Protein AF-A0AAD9N048-F1 (afdb_monomer_lite)

Structure (mmCIF, N/CA/C/O backbone):
data_AF-A0AAD9N048-F1
#
_entry.id   AF-A0AAD9N048-F1
#
loop_
_atom_site.group_PDB
_atom_site.id
_atom_site.type_symbol
_atom_site.label_atom_id
_atom_site.label_alt_id
_atom_site.label_comp_id
_atom_site.label_asym_id
_atom_site.label_entity_id
_atom_site.label_seq_id
_atom_site.pdbx_PDB_ins_code
_atom_site.Cartn_x
_atom_site.Cartn_y
_atom_site.Cartn_z
_atom_site.occupancy
_atom_site.B_iso_or_equiv
_atom_site.auth_seq_id
_atom_site.auth_comp_id
_atom_site.auth_asym_id
_atom_site.auth_atom_id
_atom_site.pdbx_PDB_model_num
ATOM 1 N N . MET A 1 1 ? -4.659 -3.203 32.272 1.00 51.00 1 MET A N 1
ATOM 2 C CA . MET A 1 1 ? -5.892 -2.497 31.863 1.00 51.00 1 MET A CA 1
ATOM 3 C C . MET A 1 1 ? -6.282 -3.015 30.488 1.00 51.00 1 MET A C 1
ATOM 5 O O . MET A 1 1 ? -5.542 -2.768 29.545 1.00 51.00 1 MET A O 1
ATOM 9 N N . GLY A 1 2 ? -7.346 -3.816 30.383 1.00 61.16 2 GLY A N 1
ATOM 10 C CA . GLY A 1 2 ? -7.866 -4.258 29.084 1.00 61.16 2 GLY A CA 1
ATOM 11 C C . GLY A 1 2 ? -8.593 -3.102 28.400 1.00 61.16 2 GLY A C 1
ATOM 12 O O . GLY A 1 2 ? -9.290 -2.348 29.076 1.00 61.16 2 GLY A O 1
ATOM 13 N N . GLN A 1 3 ? -8.408 -2.921 27.091 1.00 59.03 3 GLN A N 1
ATOM 14 C CA . GLN A 1 3 ? -9.273 -2.012 26.336 1.00 59.03 3 GLN A CA 1
ATOM 15 C C . GLN A 1 3 ? -10.718 -2.536 26.373 1.00 59.03 3 GLN A C 1
ATOM 17 O O . GLN A 1 3 ? -10.909 -3.755 26.401 1.00 59.03 3 GLN A O 1
ATOM 22 N N . PRO A 1 4 ? -11.731 -1.653 26.360 1.00 72.19 4 PRO A N 1
ATOM 23 C CA . PRO A 1 4 ? -13.121 -2.082 26.308 1.00 72.19 4 PRO A CA 1
ATOM 24 C C . PRO A 1 4 ? -13.355 -2.906 25.036 1.00 72.19 4 PRO A C 1
ATOM 26 O O . PRO A 1 4 ? -13.042 -2.453 23.931 1.00 72.19 4 PRO A O 1
ATOM 29 N N . ILE A 1 5 ? -13.904 -4.112 25.194 1.00 76.25 5 ILE A N 1
ATOM 30 C CA . ILE A 1 5 ? -14.217 -5.049 24.098 1.00 76.25 5 ILE A CA 1
ATOM 31 C C . ILE A 1 5 ? -15.107 -4.374 23.037 1.00 76.25 5 ILE A C 1
ATOM 33 O O . ILE A 1 5 ? -14.958 -4.625 21.843 1.00 76.25 5 ILE A O 1
ATOM 37 N N . GLU A 1 6 ? -15.959 -3.440 23.461 1.00 79.75 6 GLU A N 1
ATOM 38 C CA . GLU A 1 6 ? -16.873 -2.677 22.606 1.00 79.75 6 GLU A CA 1
ATOM 39 C C . GLU A 1 6 ? -16.159 -1.858 21.518 1.00 79.75 6 GLU A C 1
ATOM 41 O O . GLU A 1 6 ? -16.573 -1.905 20.361 1.00 79.75 6 GLU A O 1
ATOM 46 N N . CYS A 1 7 ? -15.036 -1.197 21.835 1.00 83.12 7 CYS A N 1
ATOM 47 C CA . CYS A 1 7 ? -14.285 -0.404 20.847 1.00 83.12 7 CYS A CA 1
ATOM 48 C C . CYS A 1 7 ? -13.719 -1.284 19.729 1.00 83.12 7 CYS A C 1
ATOM 50 O O . CYS A 1 7 ? -13.661 -0.894 18.567 1.00 83.12 7 CYS A O 1
ATOM 52 N N . THR A 1 8 ? -13.318 -2.508 20.082 1.00 85.75 8 THR A N 1
ATOM 53 C CA . THR A 1 8 ? -12.708 -3.449 19.136 1.00 85.75 8 THR A CA 1
ATOM 54 C C . THR A 1 8 ? -13.730 -3.945 18.115 1.00 85.75 8 THR A C 1
ATOM 56 O O . THR A 1 8 ? -13.414 -4.032 16.929 1.00 85.75 8 THR A O 1
ATOM 59 N N . ASN A 1 9 ? -14.957 -4.230 18.559 1.00 89.50 9 ASN A N 1
ATOM 60 C CA . ASN A 1 9 ? -16.035 -4.664 17.671 1.00 89.50 9 ASN A CA 1
ATOM 61 C C . ASN A 1 9 ? -16.491 -3.520 16.757 1.00 89.50 9 ASN A C 1
ATOM 63 O O . ASN A 1 9 ? -16.526 -3.702 15.543 1.00 89.50 9 ASN A O 1
ATOM 67 N N . ALA A 1 10 ? -16.715 -2.324 17.315 1.00 91.75 10 ALA A N 1
ATOM 68 C CA . ALA A 1 10 ? -17.074 -1.144 16.528 1.00 91.75 10 ALA A CA 1
ATOM 69 C C . ALA A 1 10 ? -16.009 -0.816 15.469 1.00 91.75 10 ALA A C 1
ATOM 71 O O . ALA A 1 10 ? -16.332 -0.631 14.297 1.00 91.75 10 ALA A O 1
ATOM 72 N N . TYR A 1 11 ? -14.725 -0.828 15.852 1.00 91.50 11 TYR A N 1
ATOM 73 C CA . TYR A 1 11 ? -13.614 -0.629 14.920 1.00 91.50 11 TYR A CA 1
ATOM 74 C C . TYR A 1 11 ? -13.640 -1.637 13.773 1.00 91.50 11 TYR A C 1
ATOM 76 O O . TYR A 1 11 ? -13.488 -1.257 12.614 1.00 91.50 11 TYR A O 1
ATOM 84 N N . ARG A 1 12 ? -13.834 -2.921 14.089 1.00 91.81 12 ARG A N 1
ATOM 85 C CA . ARG A 1 12 ? -13.865 -3.989 13.090 1.00 91.81 12 ARG A CA 1
ATOM 86 C C . ARG A 1 12 ? -15.000 -3.784 12.089 1.00 91.81 12 ARG A C 1
ATOM 88 O O . ARG A 1 12 ? -14.755 -3.924 10.893 1.00 91.81 12 ARG A O 1
ATOM 95 N N . ASP A 1 13 ? -16.200 -3.461 12.556 1.00 95.50 13 ASP A N 1
ATOM 96 C CA . ASP A 1 13 ? -17.374 -3.314 11.692 1.00 95.50 13 ASP A CA 1
ATOM 97 C C . ASP A 1 13 ? -17.248 -2.082 10.783 1.00 95.50 13 ASP A C 1
ATOM 99 O O . ASP A 1 13 ? -17.471 -2.172 9.572 1.00 95.50 13 ASP A O 1
ATOM 103 N N . ILE A 1 14 ? -16.785 -0.955 11.335 1.00 96.31 14 ILE A N 1
ATOM 104 C CA . ILE A 1 14 ? -16.534 0.277 10.572 1.00 96.31 14 ILE A CA 1
ATOM 105 C C . ILE A 1 14 ? -15.411 0.059 9.555 1.00 96.31 14 ILE A C 1
ATOM 107 O O . ILE A 1 14 ? 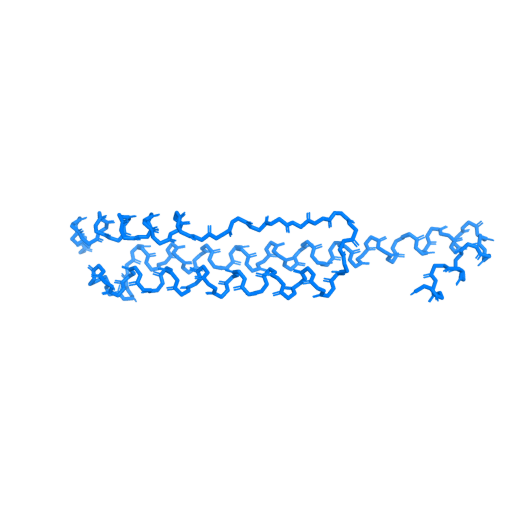-15.554 0.415 8.383 1.00 96.31 14 ILE A O 1
ATOM 111 N N . LEU A 1 15 ? -14.302 -0.559 9.975 1.00 94.19 15 LEU A N 1
ATOM 112 C CA . LEU A 1 15 ? -13.192 -0.864 9.080 1.00 94.19 15 LEU A CA 1
ATOM 113 C C . LEU A 1 15 ? -13.649 -1.783 7.950 1.00 94.19 15 LEU A C 1
ATOM 115 O O . LEU A 1 15 ? -13.349 -1.510 6.795 1.00 94.19 15 LEU A O 1
ATOM 119 N N . HIS A 1 16 ? -14.385 -2.850 8.261 1.00 95.38 16 HIS A N 1
ATOM 120 C CA . HIS A 1 16 ? -14.891 -3.776 7.253 1.00 95.38 16 HIS A CA 1
ATOM 121 C C . HIS A 1 16 ? -15.767 -3.055 6.223 1.00 95.38 16 HIS A C 1
ATOM 123 O O . HIS A 1 16 ? -15.580 -3.246 5.023 1.00 95.38 16 HIS A O 1
ATOM 129 N N . SER A 1 17 ? -16.670 -2.181 6.678 1.00 97.12 17 SER A N 1
ATOM 130 C CA . SER A 1 17 ? -17.493 -1.347 5.798 1.00 97.12 17 SER A CA 1
ATOM 131 C C . SER A 1 17 ? -16.629 -0.494 4.859 1.00 97.12 17 SER A C 1
ATOM 133 O O . SER A 1 17 ? -16.748 -0.608 3.639 1.00 97.12 17 SER A O 1
ATOM 135 N N . LYS A 1 18 ? -15.665 0.266 5.397 1.00 96.38 18 LYS A N 1
ATOM 136 C CA . LYS A 1 18 ? -14.767 1.116 4.593 1.00 96.38 18 LYS A CA 1
ATOM 137 C C . LYS A 1 18 ? -13.919 0.300 3.612 1.00 96.38 18 LYS A C 1
ATOM 139 O O . LYS A 1 18 ? -13.840 0.647 2.437 1.00 96.38 18 LYS A O 1
ATOM 144 N N . LEU A 1 19 ? -13.343 -0.820 4.048 1.00 93.88 19 LEU A N 1
ATOM 145 C CA . LEU A 1 19 ? -12.538 -1.688 3.183 1.00 93.88 19 LEU A CA 1
ATOM 146 C C . LEU A 1 19 ? -13.370 -2.333 2.071 1.00 93.88 19 LEU A C 1
ATOM 148 O O . LEU A 1 19 ? -12.864 -2.493 0.966 1.00 93.88 19 LEU A O 1
ATOM 152 N N . SER A 1 20 ? -14.639 -2.661 2.328 1.00 95.12 20 SER A N 1
ATOM 153 C CA . SER A 1 20 ? -15.529 -3.225 1.304 1.00 95.12 20 SER A CA 1
ATOM 154 C C . SER A 1 20 ? -15.850 -2.239 0.175 1.00 95.12 20 SER A C 1
ATOM 156 O O . SER A 1 20 ? -16.129 -2.658 -0.945 1.00 95.12 20 SER A O 1
ATOM 158 N N . THR A 1 21 ? -15.761 -0.934 0.451 1.00 95.88 21 THR A N 1
ATOM 159 C CA . THR A 1 21 ? -15.928 0.122 -0.559 1.00 95.88 21 THR A CA 1
ATOM 160 C C . THR A 1 21 ? -14.648 0.450 -1.326 1.00 95.88 21 THR A C 1
ATOM 162 O O . THR A 1 21 ? -14.714 1.108 -2.363 1.00 95.88 21 THR A O 1
ATOM 165 N N . MET A 1 22 ? -13.481 0.004 -0.849 1.00 93.81 22 MET A N 1
ATOM 166 C CA . MET A 1 22 ? -12.217 0.273 -1.530 1.00 93.81 22 MET A CA 1
ATOM 167 C C . MET A 1 22 ? -12.084 -0.586 -2.787 1.00 93.81 22 MET A C 1
ATOM 169 O O . MET A 1 22 ? -12.318 -1.794 -2.769 1.00 93.81 22 MET A O 1
ATOM 173 N N . HIS A 1 23 ? -11.642 0.034 -3.880 1.00 91.56 23 HIS A N 1
ATOM 174 C CA . HIS A 1 23 ? -11.377 -0.686 -5.118 1.00 91.56 23 HIS A CA 1
ATOM 175 C C . HIS A 1 23 ? -10.168 -1.615 -4.959 1.00 91.56 23 HIS A C 1
ATOM 177 O O . HIS A 1 23 ? -9.127 -1.209 -4.442 1.00 91.56 23 HIS A O 1
ATOM 183 N N . ILE A 1 24 ? -10.291 -2.863 -5.412 1.00 89.38 24 ILE A N 1
ATOM 184 C CA . ILE A 1 24 ? -9.166 -3.800 -5.439 1.00 89.38 24 ILE A CA 1
ATOM 185 C C . ILE A 1 24 ? -8.173 -3.306 -6.489 1.00 89.38 24 ILE A C 1
ATOM 187 O O . ILE A 1 24 ? -8.552 -3.074 -7.632 1.00 89.38 24 ILE A O 1
ATOM 191 N N . LEU A 1 25 ? -6.901 -3.171 -6.113 1.00 88.62 25 LEU A N 1
ATOM 192 C CA . LEU A 1 25 ? -5.844 -2.857 -7.068 1.00 88.62 25 LEU A CA 1
ATOM 193 C C . LEU A 1 25 ? -5.750 -3.948 -8.138 1.00 88.62 25 LEU A C 1
ATOM 195 O O . LEU A 1 25 ? -5.386 -5.089 -7.844 1.00 88.62 25 LEU A O 1
ATOM 199 N N . THR A 1 26 ? -6.025 -3.574 -9.381 1.00 86.00 26 THR A N 1
ATOM 200 C CA . THR A 1 26 ? -5.692 -4.359 -10.567 1.00 86.00 26 THR A CA 1
ATOM 201 C C . THR A 1 26 ? -4.464 -3.736 -11.215 1.00 86.00 26 THR A C 1
ATOM 203 O O . THR A 1 26 ? -4.510 -2.572 -11.605 1.00 86.00 26 THR A O 1
ATOM 206 N N . CYS A 1 27 ? -3.374 -4.495 -11.308 1.00 82.19 27 CYS A N 1
ATOM 207 C CA . CYS A 1 27 ? -2.199 -4.103 -12.082 1.00 82.19 27 CYS A CA 1
ATOM 208 C C . CYS A 1 27 ? -2.076 -5.055 -13.266 1.00 82.19 27 CYS A C 1
ATOM 210 O O . CYS A 1 27 ? -2.083 -6.276 -13.066 1.00 82.19 27 CYS A O 1
ATOM 212 N N . ASP A 1 28 ? -1.931 -4.514 -14.468 1.00 83.12 28 ASP A N 1
ATOM 213 C CA . ASP A 1 28 ? -1.638 -5.303 -15.651 1.00 83.12 28 ASP A CA 1
ATOM 214 C C . ASP A 1 28 ? -0.135 -5.579 -15.752 1.00 83.12 28 ASP A C 1
ATOM 216 O O . ASP A 1 28 ? 0.717 -4.774 -15.375 1.00 83.12 28 ASP A O 1
ATOM 220 N N . ALA A 1 29 ? 0.222 -6.746 -16.295 1.00 74.56 29 ALA A N 1
ATOM 221 C CA . ALA A 1 29 ? 1.625 -7.155 -16.437 1.00 74.56 29 ALA A CA 1
ATOM 222 C C . ALA A 1 29 ? 2.442 -6.245 -17.379 1.00 74.56 29 ALA A C 1
ATOM 224 O O . ALA A 1 29 ? 3.669 -6.346 -17.413 1.00 74.56 29 ALA A O 1
ATOM 225 N N . ASN A 1 30 ? 1.761 -5.386 -18.141 1.00 81.31 30 ASN A N 1
ATOM 226 C CA . ASN A 1 30 ? 2.353 -4.451 -19.090 1.00 81.31 30 ASN A CA 1
ATOM 227 C C . ASN A 1 30 ? 2.448 -3.018 -18.547 1.00 81.31 30 ASN A C 1
ATOM 229 O O . ASN A 1 30 ? 2.966 -2.157 -19.256 1.00 81.31 30 ASN A O 1
ATOM 233 N N . ASP A 1 31 ? 1.950 -2.756 -17.336 1.00 78.25 31 ASP A N 1
ATOM 234 C CA . ASP A 1 31 ? 1.933 -1.405 -16.790 1.00 78.25 31 ASP A CA 1
ATOM 235 C C . ASP A 1 31 ? 3.349 -0.896 -16.508 1.00 78.25 31 ASP A C 1
ATOM 237 O O . ASP A 1 31 ? 4.242 -1.628 -16.062 1.00 78.25 31 ASP A O 1
ATOM 241 N N . ASP A 1 32 ? 3.545 0.396 -16.767 1.00 83.75 32 ASP A N 1
ATOM 242 C CA . ASP A 1 32 ? 4.794 1.078 -16.465 1.00 83.75 32 ASP A CA 1
ATOM 243 C C . ASP A 1 32 ? 5.096 1.034 -14.957 1.00 83.75 32 ASP A C 1
ATOM 245 O O . ASP A 1 32 ? 4.215 1.185 -14.110 1.00 83.75 32 ASP A O 1
ATOM 249 N N . SER A 1 33 ? 6.370 0.834 -14.612 1.00 80.88 33 SER A N 1
ATOM 250 C CA . SER A 1 33 ? 6.787 0.630 -13.222 1.00 80.88 33 SER A CA 1
ATOM 251 C C . SER A 1 33 ? 6.498 1.847 -12.345 1.00 80.88 33 SER A C 1
ATOM 253 O O . SER A 1 33 ? 6.173 1.665 -11.171 1.00 80.88 33 SER A O 1
ATOM 255 N N . ASP A 1 34 ? 6.619 3.058 -12.890 1.00 80.56 34 ASP A N 1
ATOM 256 C CA . ASP A 1 34 ? 6.377 4.289 -12.139 1.00 80.56 34 ASP A CA 1
ATOM 257 C C . ASP A 1 34 ? 4.869 4.541 -11.999 1.00 80.56 34 ASP A C 1
ATOM 259 O O . ASP A 1 34 ? 4.399 4.934 -10.928 1.00 80.56 34 ASP A O 1
ATOM 263 N N . ALA A 1 35 ? 4.082 4.207 -13.029 1.00 83.56 35 ALA A N 1
ATOM 264 C CA . ALA A 1 35 ? 2.620 4.232 -12.960 1.00 83.56 35 ALA A CA 1
ATOM 265 C C . ALA A 1 35 ? 2.064 3.249 -11.911 1.00 83.56 35 ALA A C 1
ATOM 267 O O . ALA A 1 35 ? 1.243 3.632 -11.072 1.00 83.56 35 ALA A O 1
ATOM 268 N N . VAL A 1 36 ? 2.557 2.003 -11.895 1.00 84.56 36 VAL A N 1
ATOM 269 C CA . VAL A 1 36 ? 2.193 1.002 -10.875 1.00 84.56 36 VAL A CA 1
ATOM 270 C C . VAL A 1 36 ? 2.587 1.486 -9.486 1.00 84.56 36 VAL A C 1
ATOM 272 O O . VAL A 1 36 ? 1.821 1.321 -8.535 1.00 84.56 36 VAL A O 1
ATOM 275 N N . GLN A 1 37 ? 3.758 2.109 -9.355 1.00 82.56 37 GLN A N 1
ATOM 276 C CA . GLN A 1 37 ? 4.208 2.647 -8.079 1.00 82.56 37 GLN A CA 1
ATOM 277 C C . GLN A 1 37 ? 3.254 3.727 -7.556 1.00 82.56 37 GLN A C 1
ATOM 279 O O . GLN A 1 37 ? 2.832 3.656 -6.402 1.00 82.56 37 GLN A O 1
ATOM 284 N N . GLY A 1 38 ? 2.852 4.671 -8.412 1.00 86.56 38 GLY A N 1
ATOM 285 C CA . GLY A 1 38 ? 1.880 5.708 -8.060 1.00 86.56 38 GLY A CA 1
ATOM 286 C C . GLY A 1 38 ? 0.517 5.140 -7.647 1.00 86.56 38 GLY A C 1
ATOM 287 O O . GLY A 1 38 ? -0.070 5.597 -6.663 1.00 86.56 38 GLY A O 1
ATOM 288 N N . LEU A 1 39 ? 0.034 4.104 -8.343 1.00 88.69 39 LEU A N 1
ATOM 289 C CA . LEU A 1 39 ? -1.203 3.395 -7.992 1.00 88.69 39 LEU A CA 1
ATOM 290 C C . LEU A 1 39 ? -1.115 2.731 -6.615 1.00 88.69 39 LEU A C 1
ATOM 292 O O . LEU A 1 39 ? -2.007 2.903 -5.780 1.00 88.69 39 LEU A O 1
ATOM 296 N N . VAL A 1 40 ? -0.029 2.000 -6.358 1.00 86.12 40 VAL A N 1
ATOM 297 C CA . VAL A 1 40 ? 0.199 1.334 -5.071 1.00 86.12 40 VAL A CA 1
ATOM 298 C C . VAL A 1 40 ? 0.306 2.359 -3.946 1.00 86.12 40 VAL A C 1
ATOM 300 O O . VAL A 1 40 ? -0.312 2.169 -2.899 1.00 86.12 40 VAL A O 1
ATOM 303 N N . ASP A 1 41 ? 1.039 3.453 -4.148 1.00 86.00 41 ASP A N 1
ATOM 304 C CA . ASP A 1 41 ? 1.192 4.496 -3.134 1.00 86.00 41 ASP A CA 1
ATOM 305 C C . ASP A 1 41 ? -0.148 5.180 -2.822 1.00 86.00 41 ASP A C 1
ATOM 307 O O . ASP A 1 41 ? -0.490 5.343 -1.648 1.00 86.00 41 ASP A O 1
ATOM 311 N N . SER A 1 42 ? -0.954 5.489 -3.843 1.00 90.00 42 SER A N 1
ATOM 312 C CA . SER A 1 42 ? -2.303 6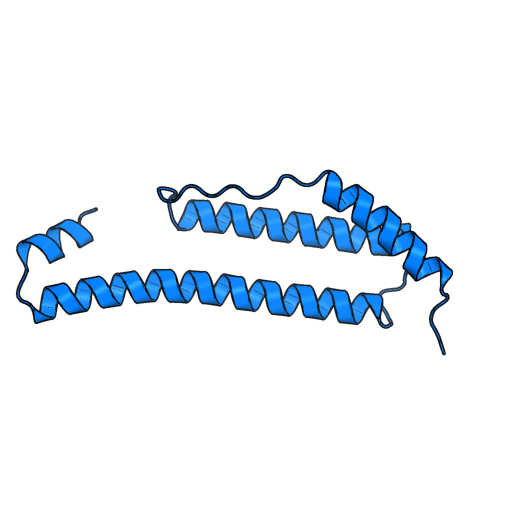.044 -3.663 1.00 90.00 42 SER A CA 1
ATOM 313 C C . SER A 1 42 ? -3.217 5.096 -2.882 1.00 90.00 42 SER A C 1
ATOM 315 O O . SER A 1 42 ? -3.879 5.504 -1.926 1.00 90.00 42 SER A O 1
ATOM 317 N N . TYR A 1 43 ? -3.207 3.804 -3.214 1.00 90.69 43 TYR A N 1
ATOM 318 C CA . TYR A 1 43 ? -3.991 2.803 -2.489 1.00 90.69 43 TYR A CA 1
ATOM 319 C C . TYR A 1 43 ? -3.550 2.658 -1.030 1.00 90.69 43 TYR A C 1
ATOM 321 O O . TYR A 1 43 ? -4.380 2.525 -0.134 1.00 90.69 43 TYR A O 1
ATOM 329 N N . VAL A 1 44 ? -2.243 2.725 -0.762 1.00 86.75 44 VAL A N 1
ATOM 330 C CA . VAL A 1 44 ? -1.710 2.706 0.607 1.00 86.75 44 VAL A CA 1
ATOM 331 C C . VAL A 1 44 ? -2.187 3.904 1.409 1.00 86.75 44 VAL A C 1
ATOM 333 O O . VAL A 1 44 ? -2.474 3.753 2.598 1.00 86.75 44 VAL A O 1
ATOM 336 N N . VAL A 1 45 ? -2.245 5.086 0.795 1.00 89.88 45 VAL A N 1
ATOM 337 C CA . VAL A 1 45 ? -2.794 6.286 1.435 1.00 89.88 45 VAL A CA 1
ATOM 338 C C . VAL A 1 45 ? -4.263 6.057 1.782 1.00 89.88 45 VAL A C 1
ATOM 340 O O . VAL A 1 45 ? -4.604 6.120 2.959 1.00 89.88 45 VAL A O 1
ATOM 343 N N . GLN A 1 46 ? -5.085 5.631 0.821 1.00 92.50 46 GLN A N 1
ATOM 344 C CA . GLN A 1 46 ? -6.507 5.345 1.056 1.00 92.50 46 GLN A CA 1
ATOM 345 C C . GLN A 1 46 ? -6.727 4.292 2.152 1.00 92.50 46 GLN A C 1
ATOM 347 O O . GLN A 1 46 ? -7.582 4.458 3.018 1.00 92.50 46 GLN A O 1
ATOM 352 N N . LEU A 1 47 ? -5.919 3.227 2.163 1.00 90.94 47 LEU A N 1
ATOM 353 C CA . LEU A 1 47 ? -5.982 2.191 3.192 1.00 90.94 47 LEU A CA 1
ATOM 354 C C . LEU A 1 47 ? -5.638 2.761 4.574 1.00 90.94 47 LEU A C 1
ATOM 356 O O . LEU A 1 47 ? -6.286 2.439 5.569 1.00 90.94 47 LEU A O 1
ATOM 360 N N . ASN A 1 48 ? -4.611 3.612 4.648 1.00 90.19 48 ASN A N 1
ATOM 361 C CA . ASN A 1 48 ? -4.215 4.256 5.897 1.00 90.19 48 ASN A CA 1
ATOM 362 C C . ASN A 1 48 ? -5.308 5.173 6.436 1.00 90.19 48 ASN A C 1
ATOM 364 O O . ASN A 1 48 ? -5.523 5.165 7.651 1.00 90.19 48 ASN A O 1
ATOM 368 N N . ASP A 1 49 ? -5.950 5.929 5.553 1.00 92.56 49 ASP A N 1
ATOM 369 C CA . ASP A 1 49 ? -7.016 6.865 5.891 1.00 92.56 49 ASP A CA 1
ATOM 370 C C . ASP A 1 49 ? -8.248 6.096 6.364 1.00 92.56 49 ASP A C 1
ATOM 372 O O . ASP A 1 49 ? -8.692 6.311 7.487 1.00 92.56 49 ASP A O 1
ATOM 376 N N . ALA A 1 50 ? -8.681 5.063 5.632 1.00 94.19 50 ALA A N 1
ATOM 377 C CA . ALA A 1 50 ? -9.779 4.188 6.047 1.00 94.19 50 ALA A CA 1
ATOM 378 C C . ALA A 1 50 ? -9.553 3.570 7.439 1.00 94.19 50 ALA A C 1
ATOM 380 O O . ALA A 1 50 ? -10.467 3.513 8.265 1.00 94.19 50 ALA A O 1
ATOM 381 N N . MET A 1 51 ? -8.323 3.131 7.728 1.00 90.81 51 MET A N 1
ATOM 382 C CA . MET A 1 51 ? -7.966 2.602 9.045 1.00 90.81 51 MET A CA 1
ATOM 383 C C . MET A 1 51 ? -7.996 3.673 10.140 1.00 90.81 51 MET A C 1
ATOM 385 O O . MET A 1 51 ? -8.435 3.377 11.250 1.00 90.81 51 MET A O 1
ATOM 389 N N . ASN A 1 52 ? -7.500 4.881 9.867 1.00 90.44 52 ASN A N 1
ATOM 390 C CA . ASN A 1 52 ? -7.475 5.976 10.838 1.00 90.44 52 ASN A CA 1
ATOM 391 C C . ASN A 1 52 ? -8.886 6.519 11.110 1.00 90.44 52 ASN A C 1
ATOM 393 O O . ASN A 1 52 ? -9.236 6.758 12.268 1.00 90.44 52 ASN A O 1
ATOM 397 N N . ASP A 1 53 ? -9.705 6.643 10.071 1.00 93.31 53 ASP A N 1
ATOM 398 C CA . ASP A 1 53 ? -11.106 7.041 10.170 1.00 93.31 53 ASP A CA 1
ATOM 399 C C . ASP A 1 53 ? -11.888 6.030 11.002 1.00 93.31 53 ASP A C 1
ATOM 401 O O . ASP A 1 53 ? -12.575 6.411 11.943 1.00 93.31 53 ASP A O 1
ATOM 405 N N . ALA A 1 54 ? -11.711 4.729 10.739 1.00 93.06 54 ALA A N 1
ATOM 406 C CA . ALA A 1 54 ? -12.358 3.682 11.526 1.00 93.06 54 ALA A CA 1
ATOM 407 C C . ALA A 1 54 ? -11.956 3.724 13.009 1.00 93.06 54 ALA A C 1
ATOM 409 O O . ALA A 1 54 ? -12.797 3.516 13.880 1.00 93.06 54 ALA A O 1
ATOM 410 N N . VAL A 1 55 ? -10.683 4.009 13.318 1.00 89.94 55 VAL A N 1
ATOM 411 C CA . VAL A 1 55 ? -10.223 4.198 14.708 1.00 89.94 55 VAL A CA 1
ATOM 412 C C . VAL A 1 55 ? -10.921 5.398 15.352 1.00 89.94 55 VAL A C 1
ATOM 414 O O . VAL A 1 55 ? -11.369 5.299 16.495 1.00 89.94 55 VAL A O 1
ATOM 417 N N . THR A 1 56 ? -11.028 6.506 14.616 1.00 90.88 56 THR A N 1
ATOM 418 C CA . THR A 1 56 ? -11.622 7.762 15.092 1.00 90.88 56 THR A CA 1
ATOM 419 C C . THR A 1 56 ? -13.122 7.605 15.339 1.00 90.88 56 THR A C 1
ATOM 421 O O . THR A 1 56 ? -13.603 7.953 16.414 1.00 90.88 56 THR A O 1
ATOM 424 N N . GLU A 1 57 ? -13.848 7.012 14.391 1.00 93.56 57 GLU A N 1
ATOM 425 C CA . GLU A 1 57 ? -15.292 6.766 14.479 1.00 93.56 57 GLU A CA 1
ATOM 426 C C . GLU A 1 57 ? -15.650 5.753 15.573 1.00 93.56 57 GLU A C 1
ATOM 428 O O . GLU A 1 57 ? -16.641 5.929 16.277 1.00 93.56 57 GLU A O 1
ATOM 433 N N . ALA A 1 58 ? -14.818 4.729 15.786 1.00 91.38 58 ALA A N 1
ATOM 434 C CA . ALA A 1 58 ? -15.004 3.776 16.880 1.00 91.38 58 ALA A CA 1
ATOM 435 C C . ALA A 1 58 ? -14.690 4.368 18.269 1.00 91.38 58 ALA A C 1
ATOM 437 O O . ALA A 1 58 ? -14.875 3.692 19.281 1.00 91.38 58 ALA A O 1
ATOM 438 N N . GLY A 1 59 ? -14.161 5.597 18.341 1.00 89.38 59 GLY A N 1
ATOM 439 C CA . GLY A 1 59 ? -13.692 6.204 19.588 1.00 89.38 59 GLY A CA 1
ATOM 440 C C . GLY A 1 59 ? -12.454 5.513 20.169 1.00 89.38 59 GLY A C 1
ATOM 441 O O . GLY A 1 59 ? -12.140 5.671 21.355 1.00 89.38 59 GLY A O 1
ATOM 442 N N . CYS A 1 60 ? -11.732 4.735 19.358 1.00 84.38 60 CYS A N 1
ATOM 443 C CA . CYS A 1 60 ? -10.533 4.049 19.805 1.00 84.38 60 CYS A CA 1
ATOM 444 C C . CYS A 1 60 ? -9.384 5.054 1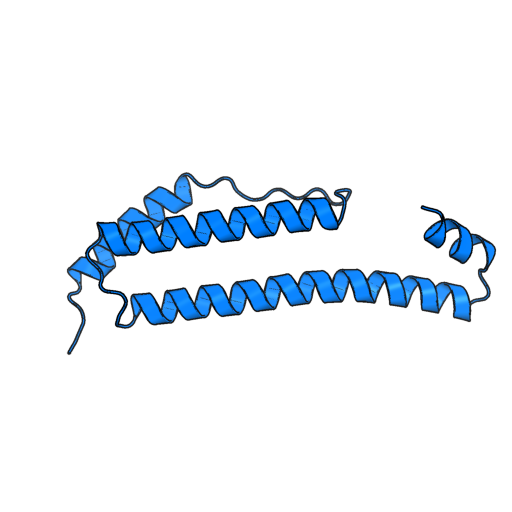9.878 1.00 84.38 60 CYS A C 1
ATOM 446 O O . CYS A 1 60 ? -9.003 5.696 18.905 1.00 84.38 60 CYS A O 1
ATOM 448 N N . LYS A 1 61 ? -8.799 5.206 21.068 1.00 77.81 61 LYS A N 1
ATOM 449 C CA . LYS A 1 61 ? -7.605 6.043 21.242 1.00 77.81 61 LYS A CA 1
ATOM 450 C C . LYS A 1 61 ? -6.434 5.430 20.463 1.00 77.81 61 LYS A C 1
ATOM 452 O O . LYS A 1 61 ? -6.363 4.209 20.324 1.00 77.81 61 LYS A O 1
ATOM 457 N N . HIS A 1 62 ? -5.473 6.253 20.030 1.00 76.00 62 HIS A N 1
ATOM 458 C CA . HIS A 1 62 ? -4.187 5.820 19.448 1.00 76.00 62 HIS A CA 1
ATOM 459 C C . HIS A 1 62 ? -3.263 5.152 20.486 1.00 76.00 62 HIS A C 1
ATOM 461 O O . HIS A 1 62 ? -2.116 5.539 20.688 1.00 76.00 62 HIS A O 1
ATOM 467 N N . ALA A 1 63 ? -3.792 4.174 21.206 1.00 72.94 63 ALA A N 1
ATOM 468 C CA . ALA A 1 63 ? -3.118 3.413 22.233 1.00 72.94 63 ALA A CA 1
ATOM 469 C C . ALA A 1 63 ? -3.744 2.016 22.289 1.00 72.94 63 ALA A C 1
ATOM 471 O O . ALA A 1 63 ? -4.920 1.832 21.976 1.00 72.94 63 ALA A O 1
ATOM 472 N N . GLY A 1 64 ? -2.956 1.034 22.716 1.00 79.50 64 GLY A N 1
ATOM 473 C CA . GLY A 1 64 ? -3.411 -0.344 22.877 1.00 79.50 64 GLY A CA 1
ATOM 474 C C . GLY A 1 64 ? -3.224 -1.217 21.638 1.00 79.50 64 GLY A C 1
ATOM 475 O O . GLY A 1 64 ? -2.523 -0.858 20.689 1.00 79.50 64 GLY A O 1
ATOM 476 N N . ALA A 1 65 ? -3.817 -2.410 21.689 1.00 81.94 65 ALA A N 1
ATOM 477 C CA . ALA A 1 65 ? -3.501 -3.498 20.768 1.00 81.94 65 ALA A CA 1
ATOM 478 C C . ALA A 1 65 ? -3.865 -3.157 19.317 1.00 81.94 65 ALA A C 1
ATOM 480 O O . ALA A 1 65 ? -3.054 -3.376 18.424 1.00 81.94 65 ALA A O 1
ATOM 481 N N . VAL A 1 66 ? -5.030 -2.539 19.090 1.00 80.69 66 VAL A N 1
ATOM 482 C CA . VAL A 1 66 ? -5.496 -2.153 17.745 1.00 80.69 66 VAL A CA 1
ATOM 483 C C . VAL A 1 66 ? -4.507 -1.204 17.065 1.00 80.69 66 VAL A C 1
ATOM 485 O O . VAL A 1 66 ? -4.141 -1.400 15.906 1.00 80.69 66 VAL A O 1
ATOM 488 N N . TYR A 1 67 ? -4.019 -0.198 17.794 1.00 83.38 67 TYR A N 1
ATOM 489 C CA . TYR A 1 67 ? -3.059 0.762 17.258 1.00 83.38 67 TYR A CA 1
ATOM 490 C C . TYR A 1 67 ? -1.717 0.103 16.906 1.00 83.38 67 TYR A C 1
ATOM 492 O O . TYR A 1 67 ? -1.196 0.324 15.811 1.00 83.38 67 TYR A O 1
ATOM 500 N N . GLU A 1 68 ? -1.171 -0.737 17.791 1.00 83.88 68 GLU A N 1
ATOM 501 C CA . GLU A 1 68 ? 0.095 -1.436 17.527 1.00 83.88 68 GLU A CA 1
ATOM 502 C C . GLU A 1 68 ? -0.029 -2.440 16.373 1.00 83.88 68 GLU A C 1
ATOM 504 O O . GLU A 1 68 ? 0.861 -2.503 15.521 1.00 83.88 68 GLU A O 1
ATOM 509 N N . THR A 1 69 ? -1.153 -3.156 16.267 1.00 83.50 69 THR A N 1
ATOM 5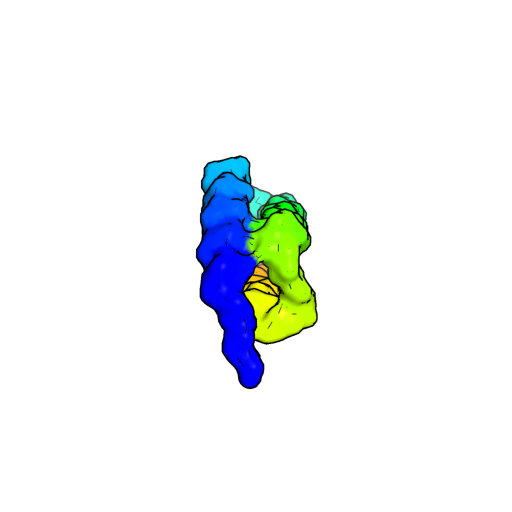10 C CA . THR A 1 69 ? -1.445 -4.028 15.121 1.00 83.50 69 THR A CA 1
ATOM 511 C C . THR A 1 69 ? -1.502 -3.225 13.824 1.00 83.50 69 THR A C 1
ATOM 513 O O . THR A 1 69 ? -0.826 -3.580 12.858 1.00 83.50 69 THR A O 1
ATOM 516 N N . ASN A 1 70 ? -2.214 -2.096 13.802 1.00 81.50 70 ASN A N 1
ATOM 517 C CA . ASN A 1 70 ? -2.298 -1.229 12.626 1.00 81.50 70 ASN A CA 1
ATOM 518 C C . ASN A 1 70 ? -0.928 -0.685 12.216 1.00 81.50 70 ASN A C 1
ATOM 520 O O . ASN A 1 70 ? -0.547 -0.743 11.047 1.00 81.50 70 ASN A O 1
ATOM 524 N N . LYS A 1 71 ? -0.146 -0.201 13.179 1.00 85.88 71 LYS A N 1
ATOM 525 C CA . LYS A 1 71 ? 1.227 0.266 12.960 1.00 85.88 71 LYS A CA 1
ATOM 526 C C . LYS A 1 71 ? 2.124 -0.844 12.408 1.00 85.88 71 LYS A C 1
ATOM 528 O O . LYS A 1 71 ? 2.906 -0.599 11.485 1.00 85.88 71 LYS A O 1
ATOM 533 N N . TYR A 1 72 ? 2.004 -2.061 12.935 1.00 87.81 72 TYR A N 1
ATOM 534 C CA . TYR A 1 72 ? 2.739 -3.225 12.448 1.00 87.81 72 TYR A CA 1
ATOM 535 C C . TYR A 1 72 ? 2.350 -3.586 11.009 1.00 87.81 72 TYR A C 1
ATOM 537 O O . TYR A 1 72 ? 3.239 -3.732 10.170 1.00 87.81 72 TYR A O 1
ATOM 545 N N . ILE A 1 73 ? 1.053 -3.644 10.693 1.00 84.50 73 ILE A N 1
ATOM 546 C CA . ILE A 1 73 ? 0.552 -3.900 9.334 1.00 84.50 73 ILE A CA 1
ATOM 547 C C . ILE A 1 73 ? 1.115 -2.858 8.361 1.00 84.50 73 ILE A C 1
ATOM 549 O O . ILE A 1 73 ? 1.728 -3.230 7.358 1.00 84.50 73 ILE A O 1
ATOM 553 N N . LYS A 1 74 ? 1.028 -1.562 8.698 1.00 82.88 74 LYS A N 1
ATOM 554 C CA . LYS A 1 74 ? 1.602 -0.466 7.894 1.00 82.88 74 LYS A CA 1
ATOM 555 C C . LYS A 1 74 ? 3.105 -0.661 7.656 1.00 82.88 74 LYS A C 1
ATOM 557 O O . LYS A 1 74 ? 3.595 -0.459 6.544 1.00 82.88 74 LYS A O 1
ATOM 562 N N . LYS A 1 75 ? 3.854 -1.089 8.679 1.00 86.44 75 LYS A N 1
ATOM 563 C CA . LYS A 1 75 ? 5.297 -1.370 8.577 1.00 86.44 75 LYS A CA 1
ATOM 564 C C . LYS A 1 75 ? 5.594 -2.554 7.650 1.00 86.44 75 LYS A C 1
ATOM 566 O O . LYS A 1 75 ? 6.485 -2.445 6.806 1.00 86.44 75 LYS A O 1
ATOM 571 N N . VAL A 1 76 ? 4.884 -3.672 7.809 1.00 83.62 76 VAL A N 1
ATOM 572 C CA . VAL A 1 76 ? 5.069 -4.882 6.989 1.00 83.62 76 VAL A CA 1
ATOM 573 C C . VAL A 1 76 ? 4.723 -4.600 5.536 1.00 83.62 76 VAL A C 1
ATOM 575 O O . VAL A 1 76 ? 5.515 -4.941 4.658 1.00 83.62 76 VAL A O 1
ATOM 578 N N . PHE A 1 77 ? 3.605 -3.918 5.291 1.00 82.50 77 PHE A N 1
ATOM 579 C CA . PHE A 1 77 ? 3.178 -3.546 3.950 1.00 82.50 77 PHE A CA 1
ATOM 580 C C . PHE A 1 77 ? 4.245 -2.698 3.250 1.00 82.50 77 PHE A C 1
ATOM 582 O O . PHE A 1 77 ? 4.788 -3.119 2.233 1.00 82.50 77 PHE A O 1
ATOM 589 N N . ARG A 1 78 ? 4.665 -1.574 3.856 1.00 81.69 78 ARG A N 1
ATOM 590 C CA . ARG A 1 78 ? 5.721 -0.703 3.299 1.00 81.69 78 ARG A CA 1
ATOM 591 C C . ARG A 1 78 ? 7.014 -1.465 3.007 1.00 81.69 78 ARG A C 1
ATOM 593 O O . ARG A 1 78 ? 7.650 -1.232 1.982 1.00 81.69 78 ARG A O 1
ATOM 600 N N . ARG A 1 79 ? 7.417 -2.381 3.897 1.00 87.44 79 ARG A N 1
ATOM 601 C CA . ARG A 1 79 ? 8.602 -3.224 3.682 1.00 87.44 79 ARG A CA 1
ATO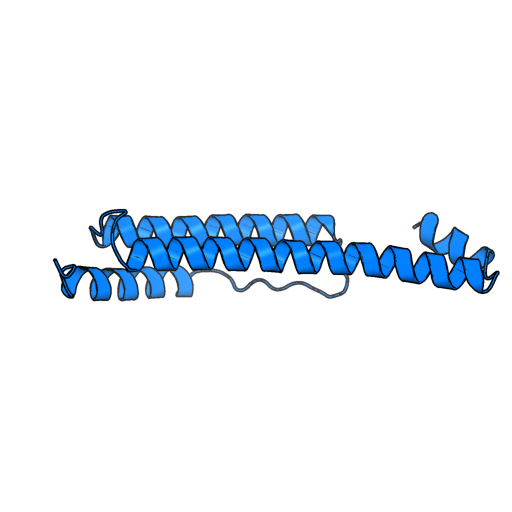M 602 C C . ARG A 1 79 ? 8.416 -4.141 2.476 1.00 87.44 79 ARG A C 1
ATOM 604 O O . ARG A 1 79 ? 9.340 -4.266 1.679 1.00 87.44 79 ARG A O 1
ATOM 611 N N . ARG A 1 80 ? 7.259 -4.793 2.350 1.00 81.12 80 ARG A N 1
ATOM 612 C CA . ARG A 1 80 ? 6.998 -5.746 1.270 1.00 81.12 80 ARG A CA 1
ATOM 613 C C . ARG A 1 80 ? 6.893 -5.054 -0.083 1.00 81.12 80 ARG A C 1
ATOM 615 O O . ARG A 1 80 ? 7.492 -5.542 -1.033 1.00 81.12 80 ARG A O 1
ATOM 622 N N . THR A 1 81 ? 6.232 -3.901 -0.140 1.00 81.00 81 THR A N 1
ATOM 623 C CA . THR A 1 81 ? 6.163 -3.059 -1.339 1.00 81.00 81 THR A CA 1
ATOM 624 C C . THR A 1 81 ? 7.559 -2.685 -1.821 1.00 81.00 81 THR A C 1
ATOM 626 O O . THR A 1 81 ? 7.910 -3.007 -2.952 1.00 81.00 81 THR A O 1
ATOM 629 N N . ARG A 1 82 ? 8.413 -2.141 -0.940 1.00 82.44 82 ARG A N 1
ATOM 630 C CA . ARG A 1 82 ? 9.813 -1.830 -1.286 1.00 82.44 82 ARG A CA 1
ATOM 631 C C . ARG A 1 82 ? 10.578 -3.046 -1.791 1.00 82.44 82 ARG A C 1
ATOM 633 O O . ARG A 1 82 ? 11.216 -2.968 -2.827 1.00 82.44 82 ARG A O 1
ATOM 640 N N . GLN A 1 83 ? 10.441 -4.196 -1.129 1.00 82.25 83 GLN A N 1
ATOM 641 C CA . GLN A 1 83 ? 11.083 -5.432 -1.589 1.00 82.25 83 GLN A CA 1
ATOM 642 C C . GLN A 1 83 ? 10.647 -5.854 -2.997 1.00 82.25 83 GLN A C 1
ATOM 644 O O . GLN A 1 83 ? 11.464 -6.393 -3.742 1.00 82.25 83 GLN A O 1
ATOM 649 N N . CYS A 1 84 ? 9.376 -5.668 -3.357 1.00 79.12 84 CYS A N 1
ATOM 650 C CA . CYS A 1 84 ? 8.888 -5.969 -4.702 1.00 79.12 84 CYS A CA 1
ATOM 651 C C . CYS A 1 84 ? 9.504 -5.023 -5.742 1.00 79.12 84 CYS A C 1
ATOM 653 O O . CYS A 1 84 ? 9.972 -5.498 -6.776 1.00 79.12 84 CYS A O 1
ATOM 655 N N . ILE A 1 85 ? 9.572 -3.723 -5.436 1.00 79.69 85 ILE A N 1
ATOM 656 C CA . ILE A 1 85 ? 10.219 -2.710 -6.285 1.00 79.69 85 ILE A CA 1
ATOM 657 C C . ILE A 1 85 ? 11.703 -3.043 -6.460 1.00 79.69 85 ILE A C 1
ATOM 659 O O . ILE A 1 85 ? 12.165 -3.228 -7.584 1.00 79.69 85 ILE A O 1
ATOM 663 N N . ASP A 1 86 ? 12.431 -3.218 -5.353 1.00 84.56 86 ASP A N 1
ATOM 664 C CA . ASP A 1 86 ? 13.863 -3.531 -5.348 1.00 84.56 86 ASP A CA 1
ATOM 665 C C . ASP A 1 86 ? 14.150 -4.799 -6.156 1.00 84.56 86 ASP A C 1
ATOM 667 O O . ASP A 1 86 ? 15.112 -4.868 -6.920 1.00 84.56 86 ASP A O 1
ATOM 671 N N . ARG A 1 87 ? 13.288 -5.815 -6.027 1.00 82.75 87 ARG A N 1
ATOM 672 C CA . ARG A 1 87 ? 13.394 -7.053 -6.799 1.00 82.75 87 ARG A CA 1
ATOM 673 C C . ARG A 1 87 ? 13.158 -6.816 -8.288 1.00 82.75 87 ARG A C 1
ATOM 675 O O . ARG A 1 87 ? 13.907 -7.367 -9.089 1.00 82.75 87 ARG A O 1
ATOM 682 N N . SER A 1 88 ? 12.151 -6.029 -8.664 1.00 81.75 88 SER A N 1
ATOM 683 C CA . SER A 1 88 ? 11.880 -5.676 -10.064 1.00 81.75 88 SER A CA 1
ATOM 684 C C . SER A 1 88 ? 13.083 -4.964 -10.691 1.00 81.75 88 SER A C 1
ATOM 686 O O . SER A 1 88 ? 13.595 -5.391 -11.730 1.00 81.75 88 SER A O 1
ATOM 6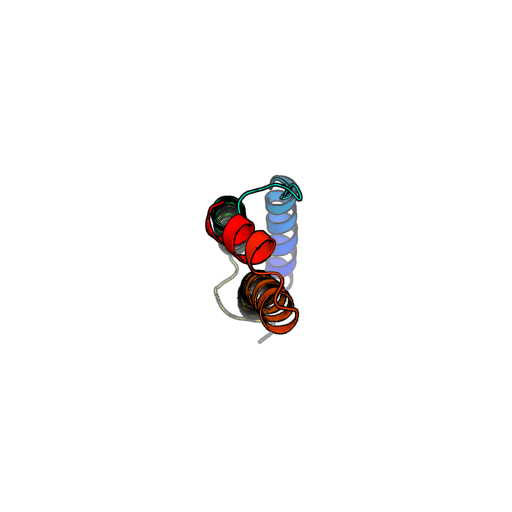88 N N . VAL A 1 89 ? 13.614 -3.955 -9.998 1.00 85.19 89 VAL A N 1
ATOM 689 C CA . VAL A 1 89 ? 14.806 -3.203 -10.404 1.00 85.19 89 VAL A CA 1
ATOM 690 C C . VAL A 1 89 ? 16.021 -4.127 -10.525 1.00 85.19 89 VAL A C 1
ATOM 692 O O . VAL A 1 89 ? 16.671 -4.176 -11.571 1.00 85.19 89 VAL A O 1
ATOM 695 N N . ASN A 1 90 ? 16.298 -4.940 -9.503 1.00 87.75 90 ASN A N 1
ATOM 696 C CA . ASN A 1 90 ? 17.417 -5.878 -9.522 1.00 87.75 90 ASN A CA 1
ATOM 697 C C . ASN A 1 90 ? 17.285 -6.918 -10.648 1.00 87.75 90 ASN A C 1
ATOM 699 O O . ASN A 1 90 ? 18.273 -7.236 -11.304 1.00 87.75 90 ASN A O 1
ATOM 703 N N . ASN A 1 91 ? 16.079 -7.414 -10.934 1.00 86.50 91 ASN A N 1
ATOM 704 C CA . ASN A 1 91 ? 15.844 -8.348 -12.037 1.00 86.50 91 ASN A CA 1
ATOM 705 C C . ASN A 1 91 ? 16.184 -7.723 -13.400 1.00 86.50 91 ASN A C 1
ATOM 707 O O . ASN A 1 91 ? 16.801 -8.392 -14.234 1.00 86.50 91 ASN A O 1
ATOM 711 N N . LYS A 1 92 ? 15.847 -6.442 -13.619 1.00 86.94 92 LYS A N 1
ATOM 712 C CA . LYS A 1 92 ? 16.239 -5.703 -14.834 1.00 86.94 92 LYS A CA 1
ATOM 713 C C . LYS A 1 92 ? 17.767 -5.626 -14.957 1.00 86.94 92 LYS A C 1
ATOM 715 O O . LYS A 1 92 ? 18.312 -5.984 -16.004 1.00 86.94 92 LYS A O 1
ATOM 720 N N . TYR A 1 93 ? 18.473 -5.277 -13.879 1.00 91.12 93 TYR A N 1
ATOM 721 C CA . TYR A 1 93 ? 19.942 -5.243 -13.868 1.00 91.12 93 TYR A CA 1
ATOM 722 C C . TYR A 1 93 ? 20.582 -6.617 -14.093 1.00 91.12 93 TYR A C 1
ATOM 724 O O . TYR A 1 93 ? 21.533 -6.738 -14.865 1.00 91.12 93 TYR A O 1
ATOM 732 N N . GLN A 1 94 ? 20.059 -7.673 -13.465 1.00 90.88 94 GLN A N 1
ATOM 733 C CA . GLN A 1 94 ? 20.552 -9.037 -13.667 1.00 90.88 94 GLN A CA 1
ATOM 734 C C . GLN A 1 94 ? 20.386 -9.479 -15.125 1.00 90.88 94 GLN A C 1
ATOM 736 O O . GLN A 1 94 ? 21.321 -10.030 -15.706 1.00 90.88 94 GLN A O 1
ATOM 741 N N . LYS A 1 95 ? 19.244 -9.172 -15.754 1.00 91.75 95 LYS A N 1
ATOM 742 C CA . LYS A 1 95 ? 19.006 -9.451 -17.179 1.00 91.75 95 LYS A CA 1
ATOM 743 C C . LYS A 1 95 ? 20.041 -8.758 -18.071 1.00 91.75 95 LYS A C 1
ATOM 745 O O . LYS A 1 95 ? 20.624 -9.410 -18.938 1.00 91.75 95 LYS A O 1
ATOM 750 N N . LEU A 1 96 ? 20.315 -7.474 -17.827 1.00 91.75 96 LEU A N 1
ATOM 751 C CA . LEU A 1 96 ? 21.347 -6.718 -18.545 1.00 91.75 96 LEU A CA 1
ATOM 752 C C . LEU A 1 96 ? 22.746 -7.324 -18.346 1.00 91.75 96 LEU A C 1
ATOM 754 O O . LEU A 1 96 ? 23.463 -7.556 -19.321 1.00 91.75 96 LEU A O 1
ATOM 758 N N . ASN A 1 97 ? 23.105 -7.672 -17.108 1.00 92.69 97 ASN A N 1
ATOM 759 C CA . ASN A 1 97 ? 24.382 -8.315 -16.787 1.00 92.69 97 ASN A CA 1
ATOM 760 C C . ASN A 1 97 ? 24.558 -9.665 -17.494 1.00 92.69 97 ASN A C 1
ATOM 762 O O . ASN A 1 97 ? 25.649 -9.971 -17.976 1.00 92.69 97 ASN A O 1
ATOM 766 N N . VAL A 1 98 ? 23.499 -10.473 -17.591 1.00 94.12 98 VAL A N 1
ATOM 767 C CA . VAL A 1 98 ? 23.528 -11.749 -18.323 1.00 94.12 98 VAL A CA 1
ATOM 768 C C . VAL A 1 98 ? 23.759 -11.521 -19.820 1.00 94.12 98 VAL A C 1
ATOM 770 O O . VAL A 1 98 ? 24.561 -12.231 -20.428 1.00 94.12 98 VAL A O 1
ATOM 773 N N . MET A 1 99 ? 23.114 -10.521 -20.432 1.00 93.19 99 MET A N 1
ATOM 774 C CA . MET A 1 99 ? 23.334 -10.187 -21.849 1.00 93.19 99 MET A CA 1
ATOM 775 C C . MET A 1 99 ? 24.765 -9.716 -22.118 1.00 93.19 99 MET A C 1
ATOM 777 O O . MET A 1 99 ? 25.374 -10.153 -23.099 1.00 93.19 99 MET A O 1
ATOM 781 N N . LEU A 1 100 ? 25.307 -8.881 -21.228 1.00 91.56 100 LEU A N 1
ATOM 782 C CA . LEU A 1 100 ? 26.678 -8.384 -21.311 1.00 91.56 100 LEU A CA 1
ATOM 783 C C . LEU A 1 100 ? 27.695 -9.529 -21.211 1.00 91.56 100 LEU A C 1
ATOM 785 O O . LEU A 1 100 ? 28.564 -9.657 -22.073 1.00 91.56 100 LEU A O 1
ATOM 789 N N . LYS A 1 101 ? 27.545 -10.416 -20.215 1.00 94.94 101 LYS A N 1
ATOM 790 C CA . LYS A 1 101 ? 28.416 -11.593 -20.034 1.00 94.94 101 LYS A CA 1
ATOM 791 C C . LYS A 1 101 ? 28.375 -12.541 -21.234 1.00 94.94 101 LYS A C 1
ATOM 793 O O . LYS A 1 101 ? 29.411 -13.051 -21.646 1.00 94.94 101 LYS A O 1
ATOM 798 N N . ASN A 1 102 ? 27.202 -12.712 -21.840 1.00 96.12 102 ASN A N 1
ATOM 799 C CA . ASN A 1 102 ? 27.017 -13.539 -23.034 1.00 96.12 102 ASN A CA 1
ATOM 800 C C . ASN A 1 102 ? 27.429 -12.838 -24.343 1.00 96.12 102 ASN A C 1
ATOM 802 O O . ASN A 1 102 ? 27.181 -13.381 -25.418 1.00 96.12 102 ASN A O 1
ATOM 806 N N . ARG A 1 103 ? 28.013 -11.630 -24.276 1.00 95.12 103 ARG A N 1
ATOM 807 C CA . ARG A 1 103 ? 28.420 -10.807 -25.432 1.00 95.12 103 ARG A CA 1
ATOM 808 C C . ARG A 1 103 ? 27.287 -10.517 -26.429 1.00 95.12 103 ARG A C 1
ATOM 810 O O . ARG A 1 103 ? 27.537 -10.240 -27.599 1.00 95.12 103 ARG A O 1
ATOM 817 N N . LYS A 1 104 ? 26.027 -10.524 -25.980 1.00 93.81 104 LYS A N 1
ATOM 818 C CA . LYS A 1 104 ? 24.847 -10.218 -26.811 1.00 93.81 104 LYS A CA 1
ATOM 819 C C . LYS A 1 104 ? 24.622 -8.702 -26.907 1.00 93.81 104 LYS A C 1
ATOM 821 O O . LYS A 1 104 ? 23.582 -8.197 -26.488 1.00 93.81 104 LYS A O 1
ATOM 826 N N . LEU A 1 105 ? 25.607 -7.974 -27.441 1.00 91.25 105 LEU A N 1
ATOM 827 C CA . LEU A 1 105 ? 25.649 -6.504 -27.408 1.00 91.25 105 LEU A CA 1
ATOM 828 C C . LEU A 1 105 ? 24.476 -5.844 -28.146 1.00 91.25 105 LEU A C 1
ATOM 830 O O . LEU A 1 105 ? 23.915 -4.881 -27.636 1.00 91.25 105 LEU A O 1
ATOM 834 N N . SER A 1 106 ? 24.043 -6.381 -29.290 1.00 93.25 106 SER A N 1
ATOM 835 C CA . SER A 1 106 ? 22.896 -5.822 -30.023 1.00 93.25 106 SER A CA 1
ATOM 836 C C . SER A 1 106 ? 21.600 -5.892 -29.206 1.00 93.25 106 SER A C 1
ATOM 838 O O . SER A 1 106 ? 20.865 -4.914 -29.128 1.00 93.25 106 SER A O 1
ATOM 840 N N . ALA A 1 107 ? 21.344 -7.023 -28.537 1.00 88.19 107 ALA A N 1
ATOM 841 C CA . ALA A 1 107 ? 20.173 -7.176 -27.671 1.00 88.19 107 ALA A CA 1
ATOM 842 C C . ALA A 1 107 ? 20.262 -6.279 -26.427 1.00 88.19 107 ALA A C 1
ATOM 844 O O . ALA A 1 107 ? 19.270 -5.671 -26.041 1.00 88.19 107 ALA A O 1
ATOM 845 N N . PHE A 1 108 ? 21.452 -6.161 -25.834 1.00 89.19 108 PHE A N 1
ATOM 846 C CA . PHE A 1 108 ? 21.708 -5.278 -24.696 1.00 89.19 108 PHE A CA 1
ATOM 847 C C . PHE A 1 108 ? 21.385 -3.812 -25.023 1.00 89.19 108 PHE A C 1
ATOM 849 O O . PHE A 1 108 ? 20.619 -3.178 -24.301 1.00 89.19 108 PHE A O 1
ATOM 856 N N . TRP A 1 109 ? 21.900 -3.290 -26.142 1.00 91.62 109 TRP A N 1
ATOM 857 C CA . TRP A 1 109 ? 21.646 -1.905 -26.547 1.00 91.62 109 TRP A CA 1
ATOM 858 C C . TRP A 1 109 ? 20.184 -1.646 -26.906 1.00 91.62 109 TRP A C 1
ATOM 860 O O . TRP A 1 109 ? 19.684 -0.562 -26.622 1.00 91.62 109 TRP A O 1
ATOM 870 N N . ASN A 1 110 ? 19.486 -2.628 -27.481 1.00 91.19 110 ASN A N 1
ATOM 871 C CA . ASN A 1 110 ? 18.056 -2.498 -27.763 1.00 91.19 110 ASN A CA 1
ATOM 872 C C . ASN A 1 110 ? 17.222 -2.368 -26.481 1.00 91.19 110 ASN A C 1
ATOM 874 O O . ASN A 1 110 ? 16.249 -1.628 -26.483 1.00 91.19 110 ASN A O 1
ATOM 878 N N . VAL A 1 111 ? 17.613 -3.037 -25.389 1.00 87.88 111 VAL A N 1
ATOM 879 C CA . VAL A 1 111 ? 16.920 -2.925 -24.092 1.00 87.88 111 VAL A CA 1
ATOM 880 C C . VAL A 1 111 ? 17.170 -1.573 -23.417 1.00 87.88 111 VAL A C 1
ATOM 882 O O . VAL A 1 111 ? 16.289 -1.084 -22.731 1.00 87.88 111 VAL A O 1
ATOM 885 N N . ILE A 1 112 ? 18.346 -0.961 -23.600 1.00 87.50 112 ILE A N 1
ATOM 886 C CA . ILE A 1 112 ? 18.666 0.360 -23.017 1.00 87.50 112 ILE A CA 1
ATOM 887 C C . ILE A 1 112 ? 17.980 1.511 -23.764 1.00 87.50 112 ILE A C 1
ATOM 889 O O . ILE A 1 112 ? 17.772 2.575 -23.194 1.00 87.50 112 ILE A O 1
ATOM 893 N N . LYS A 1 113 ? 17.683 1.323 -25.053 1.00 87.38 113 LYS A N 1
ATOM 894 C CA . LYS A 1 113 ? 17.082 2.353 -25.913 1.00 87.38 113 LYS A CA 1
ATOM 895 C C . LYS A 1 113 ? 15.551 2.427 -25.829 1.00 87.38 113 LYS A C 1
ATOM 897 O O . LYS A 1 113 ? 14.995 3.337 -26.438 1.00 87.38 113 LYS A O 1
ATOM 902 N N . GLN A 1 114 ? 14.905 1.459 -25.175 1.00 73.12 114 GLN A N 1
ATOM 903 C CA . GLN A 1 114 ? 13.468 1.471 -24.874 1.00 73.12 114 GLN A CA 1
ATOM 904 C C . GLN A 1 114 ? 13.209 2.282 -23.611 1.00 73.12 114 GLN A C 1
ATOM 906 O O . GLN A 1 114 ? 12.217 3.037 -23.629 1.00 73.12 114 GLN A O 1
#

Secondary structure (DSSP, 8-state):
-PPPHHHHHHHHHHHHHHHHHSPPPP--TTS-HHHHHHHHHHHHHHHHHHHHHHHHHTT--S-SHHHHHHHHHHHHHHHHHHHHHHHHHHHHHHHHHHHHHTT-HHHHHHHH--

Organism: Ridgeia piscesae (NCBI:txid27915)

Foldseek 3Di:
DDDPPQLVVQLVVQLVVLVVPDDDDDDDPPDDPVVVVVVLVVSLVSNLVSNVVSCVVSVNPCDDDSNVVSVVVNVVSVVVVVVVSVVVVVVLVVVLVVCVVVVVVVVSVVSVVD

Radius of gyration: 21.03 Å; chains: 1; bounding box: 46×21×62 Å

Sequence (114 aa):
MGQPIECTNAYRDILHSKLSTMHILTCDANDDSDAVQGLVDSYVVQLNDAMNDAVTEAGCKHAGAVYETNKYIKKVFRRRTRQCIDRSVNNKYQKLNVMLKNRKLSAFWNVIKQ

pLDDT: mean 86.42, std 7.53, range [51.0, 97.12]